Protein AF-A0A1B7MJX5-F1 (afdb_monomer_lite)

pLDDT: mean 87.03, std 9.15, range [53.5, 97.25]

Radius of gyration: 20.58 Å; chains: 1; bounding box: 49×29×50 Å

Foldseek 3Di:
DDLLVVLVVVLVPDDPVCNVVLCPDVLNVDPDRDPVVSVVVSCVVPVPPPPLPPDAPVLLLVLLVVLLVPADPDPVSVVVSVVSNCVRVVSCVVVVVADPVRSVVSSLSSHHPVVSVVVD

Structure (mmCIF, N/CA/C/O backbone):
data_AF-A0A1B7MJX5-F1
#
_entry.id   AF-A0A1B7MJX5-F1
#
loop_
_atom_site.group_PDB
_atom_site.id
_atom_site.type_symbol
_atom_site.label_atom_id
_atom_site.label_alt_id
_atom_site.label_comp_id
_atom_site.label_asym_id
_atom_site.label_entity_id
_atom_site.label_seq_id
_atom_site.pdbx_PDB_ins_code
_atom_site.Cartn_x
_atom_site.Cartn_y
_atom_site.Cartn_z
_atom_site.occupancy
_atom_site.B_iso_or_equiv
_atom_site.auth_seq_id
_atom_site.auth_comp_id
_atom_site.auth_asym_id
_atom_site.auth_atom_id
_atom_site.pdbx_PDB_model_num
ATOM 1 N N . MET A 1 1 ? 10.502 18.340 -19.046 1.00 53.50 1 MET A N 1
ATOM 2 C CA . MET A 1 1 ? 11.538 17.615 -18.271 1.00 53.50 1 MET A CA 1
ATOM 3 C C . MET A 1 1 ? 12.311 16.709 -19.225 1.00 53.50 1 MET A C 1
ATOM 5 O O . MET A 1 1 ? 11.671 15.950 -19.944 1.00 53.50 1 MET A O 1
ATOM 9 N N . ASN A 1 2 ? 13.638 16.848 -19.317 1.00 74.31 2 ASN A N 1
ATOM 10 C CA . ASN A 1 2 ? 14.482 16.116 -20.278 1.00 74.31 2 ASN A CA 1
ATOM 11 C C . ASN A 1 2 ? 14.452 14.601 -19.976 1.00 74.31 2 ASN A C 1
ATOM 13 O O . ASN A 1 2 ? 14.629 14.205 -18.825 1.00 74.31 2 ASN A O 1
ATOM 17 N N . LYS A 1 3 ? 14.209 13.757 -20.987 1.00 71.12 3 LYS A N 1
ATOM 18 C CA . LYS A 1 3 ? 14.075 12.297 -20.826 1.00 71.12 3 LYS A CA 1
ATOM 19 C C . LYS A 1 3 ? 15.340 11.650 -20.238 1.00 71.12 3 LYS A C 1
ATOM 21 O O . LYS A 1 3 ? 15.206 10.743 -19.423 1.00 71.12 3 LYS A O 1
ATOM 26 N N . GLN A 1 4 ? 16.538 12.175 -20.540 1.00 69.94 4 GLN A N 1
ATOM 27 C CA . GLN A 1 4 ? 17.796 11.705 -19.923 1.00 69.94 4 GLN A CA 1
ATOM 28 C C . GLN A 1 4 ? 17.854 11.979 -18.420 1.00 69.94 4 GLN A C 1
ATOM 30 O O . GLN A 1 4 ? 18.323 11.142 -17.656 1.00 69.94 4 GLN A O 1
ATOM 35 N N . LEU A 1 5 ? 17.364 13.147 -17.986 1.00 79.69 5 LEU A N 1
ATOM 36 C CA . LEU A 1 5 ? 17.378 13.517 -16.569 1.00 79.69 5 LEU A CA 1
ATOM 37 C C . LEU A 1 5 ? 16.502 12.573 -15.738 1.00 79.69 5 LEU A C 1
ATOM 39 O O . LEU A 1 5 ? 16.810 12.344 -14.577 1.00 79.69 5 LEU A O 1
ATOM 43 N N . ARG A 1 6 ? 15.446 11.991 -16.328 1.00 80.75 6 ARG A N 1
ATOM 44 C CA . ARG A 1 6 ? 14.587 11.013 -15.641 1.00 80.75 6 ARG A CA 1
ATOM 45 C C . ARG A 1 6 ? 15.317 9.699 -15.379 1.00 80.75 6 ARG A C 1
ATOM 47 O O . ARG A 1 6 ? 15.276 9.238 -14.251 1.00 80.75 6 ARG A O 1
ATOM 54 N N . ILE A 1 7 ? 16.004 9.144 -16.382 1.00 82.81 7 ILE A N 1
ATOM 55 C CA . ILE A 1 7 ? 16.757 7.885 -16.233 1.00 82.81 7 ILE A CA 1
ATOM 56 C C . ILE A 1 7 ? 17.880 8.064 -15.204 1.00 82.81 7 ILE A C 1
ATOM 58 O O . ILE A 1 7 ? 17.980 7.281 -14.265 1.00 82.81 7 ILE A O 1
ATOM 62 N N . LYS A 1 8 ? 18.651 9.156 -15.305 1.00 84.81 8 LYS A N 1
ATOM 63 C CA . LYS A 1 8 ? 19.712 9.469 -14.334 1.00 84.81 8 LYS A CA 1
ATOM 64 C C . LYS A 1 8 ? 19.178 9.640 -12.913 1.00 84.81 8 LYS A C 1
ATOM 66 O O . LYS A 1 8 ? 19.739 9.075 -11.987 1.00 84.81 8 LYS A O 1
ATOM 71 N N . ALA A 1 9 ? 18.081 10.380 -12.739 1.00 85.75 9 ALA A N 1
ATOM 72 C CA . ALA A 1 9 ? 17.467 10.538 -11.424 1.00 85.75 9 ALA A CA 1
ATOM 73 C C . ALA A 1 9 ? 16.979 9.196 -10.859 1.00 85.75 9 ALA A C 1
ATOM 75 O O . ALA A 1 9 ? 17.150 8.949 -9.673 1.00 85.75 9 ALA A O 1
ATOM 76 N N . THR A 1 10 ? 16.412 8.314 -11.688 1.00 84.94 10 THR A N 1
ATOM 77 C CA . THR A 1 10 ? 15.984 6.979 -11.251 1.00 84.94 10 THR A CA 1
ATOM 78 C C . THR A 1 10 ? 17.149 6.150 -10.700 1.00 84.94 10 THR A C 1
ATOM 80 O O . THR A 1 10 ? 16.988 5.544 -9.646 1.00 84.94 10 THR A O 1
ATOM 83 N N . LEU A 1 11 ? 18.323 6.189 -11.336 1.00 85.81 11 LEU A N 1
ATOM 84 C CA . LEU A 1 11 ? 19.526 5.497 -10.849 1.00 85.81 11 LEU A CA 1
ATOM 85 C C . LEU A 1 11 ? 20.042 6.054 -9.510 1.00 85.81 11 LEU A C 1
ATOM 87 O O . LEU A 1 11 ? 20.611 5.314 -8.721 1.00 85.81 11 LEU A O 1
ATOM 91 N N . CYS A 1 12 ? 19.802 7.333 -9.201 1.00 86.94 12 CYS A N 1
ATOM 92 C CA . CYS A 1 12 ? 20.192 7.913 -7.909 1.00 86.94 12 CYS A CA 1
ATOM 93 C C . CYS A 1 12 ? 19.325 7.451 -6.726 1.00 86.94 12 CYS A C 1
ATOM 95 O O . CYS A 1 12 ? 19.736 7.621 -5.581 1.00 86.94 12 CYS A O 1
ATOM 97 N N . TYR A 1 13 ? 18.121 6.933 -6.982 1.00 86.62 13 TYR A N 1
ATOM 98 C CA . TYR A 1 13 ? 17.164 6.532 -5.941 1.00 86.62 13 TYR A CA 1
ATOM 99 C C . TYR A 1 13 ? 16.928 5.021 -5.877 1.00 86.62 13 TYR A C 1
ATOM 101 O O . TYR A 1 13 ? 16.153 4.567 -5.034 1.00 86.62 13 TYR A O 1
ATOM 109 N N . VAL A 1 14 ? 17.550 4.248 -6.767 1.00 88.62 14 VAL A N 1
ATOM 110 C CA . VAL A 1 14 ? 17.476 2.788 -6.728 1.00 88.62 14 VAL A CA 1
ATOM 111 C C . VAL A 1 14 ? 18.388 2.251 -5.616 1.00 88.62 14 VAL A C 1
ATOM 113 O O . VAL A 1 14 ? 19.367 2.895 -5.237 1.00 88.62 14 VAL A O 1
ATOM 116 N N . HIS A 1 15 ? 18.023 1.107 -5.035 1.00 86.38 15 HIS A N 1
ATOM 117 C CA . HIS A 1 15 ? 18.840 0.452 -4.015 1.00 86.38 15 HIS A CA 1
ATOM 118 C C . HIS A 1 15 ? 20.191 0.035 -4.612 1.00 86.38 15 HIS A C 1
ATOM 120 O O . HIS A 1 15 ? 20.236 -0.354 -5.777 1.00 86.38 15 HIS A O 1
ATOM 126 N N . CYS A 1 16 ? 21.272 0.079 -3.824 1.00 83.12 16 CYS A N 1
ATOM 127 C CA . CYS A 1 16 ? 22.632 -0.180 -4.318 1.00 83.12 16 CYS A CA 1
ATOM 128 C C . CYS A 1 16 ? 22.768 -1.524 -5.045 1.00 83.12 16 CYS A C 1
ATOM 130 O O . CYS A 1 16 ? 23.455 -1.602 -6.058 1.00 83.12 16 CYS A O 1
ATOM 132 N N . ASP A 1 17 ? 22.058 -2.543 -4.563 1.00 83.81 17 ASP A N 1
ATOM 133 C CA . ASP A 1 17 ? 22.086 -3.900 -5.122 1.00 83.81 17 ASP A CA 1
ATOM 134 C C . ASP A 1 17 ? 21.476 -3.982 -6.534 1.00 83.81 17 ASP A C 1
ATOM 136 O O . ASP A 1 17 ? 21.817 -4.866 -7.316 1.00 83.81 17 ASP A O 1
ATOM 140 N N . ASP A 1 18 ? 20.590 -3.047 -6.881 1.00 86.31 18 ASP A N 1
ATOM 141 C CA . ASP A 1 18 ? 19.936 -2.983 -8.188 1.00 86.31 18 ASP A CA 1
ATOM 142 C C . ASP A 1 18 ? 20.623 -1.978 -9.131 1.00 86.31 18 ASP A C 1
ATOM 144 O O 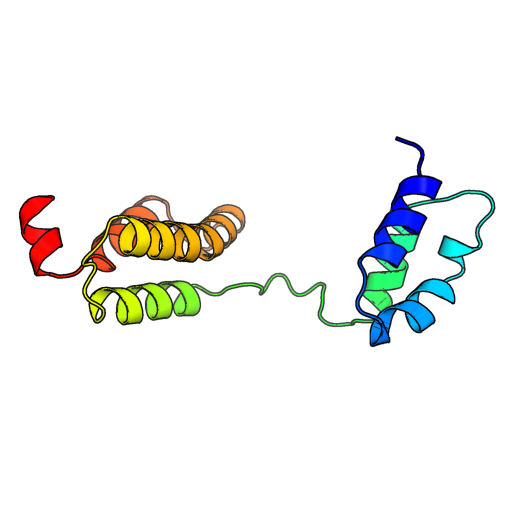. ASP A 1 18 ? 20.484 -2.088 -10.353 1.00 86.31 18 ASP A O 1
ATOM 148 N N . THR A 1 19 ? 21.381 -1.012 -8.590 1.00 86.31 19 THR A N 1
ATOM 149 C CA . THR A 1 19 ? 22.016 0.071 -9.358 1.00 86.31 19 THR A CA 1
ATOM 150 C C . THR A 1 19 ? 22.927 -0.464 -10.454 1.00 86.31 19 THR A C 1
ATOM 152 O O . THR A 1 19 ? 22.752 -0.094 -11.614 1.00 86.31 19 THR A O 1
ATOM 155 N N . GLU A 1 20 ? 23.850 -1.368 -10.116 1.00 86.38 20 GLU A N 1
ATOM 156 C CA . GLU A 1 20 ? 24.808 -1.928 -11.080 1.00 86.38 20 GLU A CA 1
ATOM 157 C C . GLU A 1 20 ? 24.088 -2.644 -12.230 1.00 86.38 20 GLU A C 1
ATOM 159 O O . GLU A 1 20 ? 24.431 -2.475 -13.400 1.00 86.38 20 GLU A O 1
ATOM 164 N N . THR A 1 21 ? 23.025 -3.385 -11.910 1.00 88.00 21 THR A N 1
ATOM 165 C CA . THR A 1 21 ? 22.223 -4.111 -12.902 1.00 88.00 21 THR A CA 1
ATOM 166 C C . THR A 1 21 ? 21.484 -3.148 -13.836 1.00 88.00 21 THR A C 1
ATOM 168 O O . THR A 1 21 ? 21.402 -3.387 -15.042 1.00 88.00 21 THR A O 1
ATOM 171 N N . TRP A 1 22 ? 20.946 -2.043 -13.309 1.00 90.62 22 TRP A N 1
ATOM 172 C CA . TRP A 1 22 ? 20.191 -1.072 -14.107 1.00 90.62 22 TRP A CA 1
ATOM 173 C C . TRP A 1 22 ? 21.111 -0.202 -14.966 1.00 90.62 22 TRP A C 1
ATOM 175 O O . TRP A 1 22 ? 20.726 0.150 -16.080 1.00 90.62 22 TRP A O 1
ATOM 185 N N . GLU A 1 23 ? 22.319 0.116 -14.494 1.00 88.69 23 GLU A N 1
ATOM 186 C CA . GLU A 1 23 ? 23.335 0.864 -15.249 1.00 88.69 23 GLU A CA 1
ATOM 187 C C . GLU A 1 23 ? 23.833 0.114 -16.491 1.00 88.69 23 GLU A C 1
ATOM 189 O O . GLU A 1 23 ? 24.171 0.750 -17.491 1.00 88.69 23 GLU A O 1
ATOM 194 N N . MET A 1 24 ? 23.825 -1.223 -16.463 1.00 88.19 24 MET A N 1
ATOM 195 C CA . MET A 1 24 ? 24.212 -2.064 -17.603 1.00 88.19 24 MET A CA 1
ATOM 196 C C . MET A 1 24 ? 23.161 -2.116 -18.725 1.00 88.19 24 MET A C 1
ATOM 198 O O . MET A 1 24 ? 23.442 -2.653 -19.797 1.00 88.19 24 MET A O 1
ATOM 202 N N . LEU A 1 25 ? 21.957 -1.569 -18.519 1.00 89.44 25 LEU A N 1
ATOM 203 C CA . LEU A 1 25 ? 20.923 -1.552 -19.552 1.00 89.44 25 LEU A CA 1
ATOM 204 C C . LEU A 1 25 ? 21.314 -0.619 -20.705 1.00 89.44 25 LEU A C 1
ATOM 206 O O . LEU A 1 25 ? 21.612 0.558 -20.503 1.00 89.44 25 LEU A O 1
ATOM 210 N N . GLU A 1 26 ? 21.208 -1.109 -21.943 1.00 86.38 26 GLU A N 1
ATOM 211 C CA . GLU A 1 26 ? 21.512 -0.332 -23.159 1.00 86.38 26 GLU A CA 1
ATOM 212 C C . GLU A 1 26 ? 20.721 0.986 -23.232 1.00 86.38 26 GLU A C 1
ATOM 214 O O . GLU A 1 26 ? 21.204 2.002 -23.731 1.00 86.38 26 GLU A O 1
ATOM 219 N N . GLU A 1 27 ? 19.519 0.997 -22.656 1.00 86.62 27 GLU A N 1
ATOM 220 C CA . GLU A 1 27 ? 18.636 2.162 -22.588 1.00 86.62 27 GLU A CA 1
ATOM 221 C C . GLU A 1 27 ? 19.185 3.301 -21.706 1.00 86.62 27 GLU A C 1
ATOM 223 O O . GLU A 1 27 ? 18.766 4.451 -21.861 1.00 86.62 27 GLU A O 1
ATOM 228 N N . VAL A 1 28 ? 20.142 3.013 -20.814 1.00 83.94 28 VAL A N 1
ATOM 229 C CA . VAL A 1 28 ? 20.885 4.016 -20.027 1.00 83.94 28 VAL A CA 1
ATOM 230 C C . VAL A 1 28 ? 22.009 4.642 -20.856 1.00 83.94 28 VAL A C 1
ATOM 232 O O . VAL A 1 28 ? 22.223 5.854 -20.779 1.00 83.94 28 VAL A O 1
ATOM 235 N N . ALA A 1 29 ? 22.696 3.841 -21.677 1.00 80.75 29 ALA A N 1
ATOM 236 C CA . ALA A 1 29 ? 23.794 4.280 -22.544 1.00 80.75 29 ALA A CA 1
ATOM 237 C C . ALA A 1 29 ? 23.321 4.882 -23.886 1.00 80.75 29 ALA A C 1
ATOM 239 O O . ALA A 1 29 ? 24.113 5.472 -24.625 1.00 80.75 29 ALA A O 1
ATOM 240 N N . SER A 1 30 ? 22.034 4.743 -24.211 1.00 78.75 30 SER A N 1
ATOM 241 C CA . SER A 1 30 ? 21.441 5.181 -25.474 1.00 78.75 30 SER A CA 1
ATOM 242 C C . SER A 1 30 ? 21.566 6.692 -25.712 1.00 78.75 30 SER A C 1
ATOM 244 O O . SER A 1 30 ? 21.161 7.526 -24.898 1.00 78.75 30 SER A O 1
ATOM 246 N N . ALA A 1 31 ? 22.051 7.059 -26.904 1.00 75.75 31 ALA A N 1
ATOM 247 C CA . ALA A 1 31 ? 22.120 8.448 -27.362 1.00 75.75 31 ALA A CA 1
ATOM 248 C C . ALA A 1 31 ? 20.724 9.089 -27.514 1.00 75.75 31 ALA A C 1
ATOM 250 O O . ALA A 1 31 ? 20.578 10.310 -27.409 1.00 75.75 31 ALA A O 1
ATOM 251 N N . THR A 1 32 ? 19.687 8.268 -27.720 1.00 79.94 32 THR A N 1
ATOM 252 C CA . THR A 1 32 ? 18.284 8.687 -27.805 1.00 79.94 32 THR A CA 1
ATOM 253 C C . THR A 1 32 ? 17.499 8.117 -26.620 1.00 79.94 32 THR A C 1
ATOM 255 O O . THR A 1 32 ? 16.932 7.030 -26.728 1.00 79.94 32 THR A O 1
ATOM 258 N N . PRO A 1 33 ? 17.441 8.830 -25.484 1.00 78.50 33 PRO A N 1
ATOM 259 C CA . PRO A 1 33 ? 16.808 8.341 -24.261 1.00 78.50 33 PRO A CA 1
ATOM 260 C C . PRO A 1 33 ? 15.309 8.101 -24.448 1.00 78.50 33 PRO A C 1
ATOM 262 O O . PRO A 1 33 ? 14.518 9.039 -24.628 1.00 78.50 33 PRO A O 1
ATOM 265 N N . ASP A 1 34 ? 14.902 6.847 -24.311 1.00 86.12 34 ASP A N 1
ATOM 266 C CA . ASP A 1 34 ? 13.499 6.475 -24.243 1.00 86.12 34 ASP A CA 1
ATOM 267 C C . ASP A 1 34 ? 13.185 5.889 -22.870 1.00 86.12 34 ASP A C 1
ATOM 269 O O . ASP A 1 34 ? 13.459 4.731 -22.569 1.00 86.12 34 ASP A O 1
ATOM 273 N N . SER A 1 35 ? 12.562 6.710 -22.024 1.00 83.56 35 SER A N 1
ATOM 274 C CA . SER A 1 35 ? 12.138 6.276 -20.694 1.00 83.56 35 SER A CA 1
ATOM 275 C C . SER A 1 35 ? 11.182 5.081 -20.746 1.00 83.56 35 SER A C 1
ATOM 277 O O . SER A 1 35 ? 11.149 4.302 -19.802 1.00 83.56 35 SER A O 1
ATOM 279 N N . SER A 1 36 ? 10.410 4.919 -21.822 1.00 86.81 36 SER A N 1
ATOM 280 C CA . SER A 1 36 ? 9.455 3.813 -21.958 1.00 86.81 36 SER A CA 1
ATOM 281 C C . SER A 1 36 ? 10.183 2.493 -22.194 1.00 86.81 36 SER A C 1
ATOM 283 O O . SER A 1 36 ? 9.838 1.490 -21.573 1.00 86.81 36 SER A O 1
ATOM 285 N N . LYS A 1 37 ? 11.223 2.507 -23.040 1.00 89.69 37 LYS A N 1
ATOM 286 C CA . LYS A 1 37 ? 12.076 1.337 -23.276 1.00 89.69 37 LYS A CA 1
ATOM 287 C C . LYS A 1 37 ? 12.905 0.988 -22.050 1.00 89.69 37 LYS A C 1
ATOM 289 O O . LYS A 1 37 ? 12.944 -0.175 -21.676 1.00 89.69 37 LYS A O 1
ATOM 294 N N . PHE A 1 38 ? 13.460 1.991 -21.367 1.00 89.12 38 PHE A N 1
ATOM 295 C CA . PHE A 1 38 ? 14.141 1.791 -20.087 1.00 89.12 38 PHE A CA 1
ATOM 296 C C . PHE A 1 38 ? 13.227 1.116 -19.052 1.00 89.12 38 PHE A C 1
ATOM 298 O O . PHE A 1 38 ? 13.606 0.105 -18.472 1.00 89.12 38 PHE A O 1
ATOM 305 N N . ILE A 1 39 ? 11.993 1.608 -18.865 1.00 88.12 39 ILE A N 1
ATOM 306 C CA . ILE A 1 39 ? 11.020 0.985 -17.949 1.00 88.12 39 ILE A CA 1
ATOM 307 C C . ILE A 1 39 ? 10.706 -0.456 -18.372 1.00 88.12 39 ILE A C 1
ATOM 309 O O . ILE A 1 39 ? 10.614 -1.330 -17.514 1.00 88.12 39 ILE A O 1
ATOM 313 N N . ALA A 1 40 ? 10.538 -0.721 -19.670 1.00 89.19 40 ALA A N 1
ATOM 314 C CA . ALA A 1 40 ? 10.298 -2.073 -20.167 1.00 89.19 40 ALA A CA 1
ATOM 315 C C . ALA A 1 40 ? 11.489 -3.002 -19.882 1.00 89.19 40 ALA A C 1
ATOM 317 O O . ALA A 1 40 ? 11.287 -4.087 -19.346 1.00 89.19 40 ALA A O 1
ATOM 318 N N . ALA A 1 41 ? 12.718 -2.557 -20.151 1.00 90.19 41 ALA A N 1
ATOM 319 C CA . ALA A 1 41 ? 13.937 -3.309 -19.874 1.00 90.19 41 ALA A CA 1
ATOM 320 C C . ALA A 1 41 ? 14.094 -3.605 -18.373 1.00 90.19 41 ALA A C 1
ATOM 322 O O . ALA A 1 41 ? 14.299 -4.755 -17.993 1.00 90.19 41 ALA A O 1
ATOM 323 N N . VAL A 1 42 ? 13.869 -2.612 -17.505 1.00 89.75 42 VAL A N 1
ATOM 324 C CA . VAL A 1 42 ? 13.866 -2.816 -16.046 1.00 89.75 42 VAL A CA 1
ATOM 325 C C . VAL A 1 42 ? 12.837 -3.874 -15.640 1.00 89.75 42 VAL A C 1
ATOM 327 O O . VAL A 1 42 ? 13.152 -4.770 -14.867 1.00 89.75 42 VAL A O 1
ATOM 330 N N . LYS A 1 43 ? 11.621 -3.844 -16.193 1.00 87.25 43 LYS A N 1
ATOM 331 C CA . LYS A 1 43 ? 10.601 -4.861 -15.893 1.00 87.25 43 LYS A CA 1
ATOM 332 C C . LYS A 1 43 ? 11.002 -6.273 -16.331 1.00 87.25 43 LYS A C 1
ATOM 334 O O . LYS A 1 43 ? 10.623 -7.231 -15.664 1.00 87.25 43 LYS A O 1
ATOM 339 N N . THR A 1 44 ? 11.770 -6.422 -17.414 1.00 88.44 44 THR A N 1
ATOM 340 C CA . THR A 1 44 ? 12.261 -7.746 -17.843 1.00 88.44 44 THR A CA 1
ATOM 341 C C . THR A 1 44 ? 13.258 -8.366 -16.864 1.00 88.44 44 THR A C 1
ATOM 343 O O . THR A 1 44 ? 13.324 -9.589 -16.785 1.00 88.44 44 THR A O 1
ATOM 346 N N . LEU A 1 45 ? 13.971 -7.551 -16.076 1.00 89.25 45 LEU A N 1
ATOM 347 C CA . LEU A 1 45 ? 14.874 -8.035 -15.025 1.00 89.25 45 LEU A CA 1
ATOM 348 C C . LEU A 1 45 ? 14.115 -8.662 -13.844 1.00 89.25 45 LEU A C 1
ATOM 350 O O . LEU A 1 45 ? 14.658 -9.520 -13.153 1.00 89.25 45 LEU A O 1
ATOM 354 N N . TYR A 1 46 ? 12.851 -8.275 -13.635 1.00 87.19 46 TYR A N 1
ATOM 355 C CA . TYR A 1 46 ? 12.031 -8.732 -12.511 1.00 87.19 46 TYR A CA 1
ATOM 356 C C . TYR A 1 46 ? 10.706 -9.337 -13.002 1.00 87.19 46 TYR A C 1
ATOM 358 O O . TYR A 1 46 ? 9.640 -8.729 -12.832 1.00 87.19 46 TYR A O 1
ATOM 366 N N . PRO A 1 47 ? 10.736 -10.547 -13.600 1.00 73.75 47 PRO A N 1
ATOM 367 C CA . PRO A 1 47 ? 9.541 -11.250 -14.059 1.00 73.75 47 PRO A CA 1
ATOM 368 C C . PRO A 1 47 ? 8.641 -11.588 -12.859 1.00 73.75 47 PRO A C 1
ATOM 370 O O . PRO A 1 47 ? 8.833 -12.566 -12.146 1.00 73.75 47 PRO A O 1
ATOM 373 N N . GLY A 1 48 ? 7.676 -10.710 -12.600 1.00 71.94 48 GLY A N 1
ATOM 374 C CA . GLY A 1 48 ? 6.841 -10.712 -11.396 1.00 71.94 48 GLY A CA 1
ATOM 375 C C . GLY A 1 48 ? 6.329 -9.316 -11.044 1.00 71.94 48 GLY A C 1
ATOM 376 O O . GLY A 1 48 ? 5.220 -9.183 -10.525 1.00 71.94 48 GLY A O 1
ATOM 377 N N . CYS A 1 49 ? 7.061 -8.264 -11.435 1.00 74.44 49 CYS A N 1
ATOM 378 C CA . CYS A 1 49 ? 6.646 -6.872 -11.239 1.00 74.44 49 CYS A CA 1
ATOM 379 C C . CYS A 1 49 ? 5.400 -6.484 -12.054 1.00 74.44 49 CYS A C 1
ATOM 381 O O . CYS A 1 49 ? 4.746 -5.487 -11.760 1.00 74.44 49 CYS A O 1
ATOM 383 N N . GLU A 1 50 ? 5.083 -7.251 -13.100 1.00 65.94 50 GLU A N 1
ATOM 384 C CA . GLU A 1 50 ? 3.895 -7.050 -13.934 1.00 65.94 50 GLU A CA 1
ATOM 385 C C . GLU A 1 50 ? 2.638 -7.698 -13.354 1.00 65.94 50 GLU A C 1
ATOM 387 O O . GLU A 1 50 ? 1.543 -7.486 -13.877 1.00 65.94 50 GLU A O 1
ATOM 392 N N . THR A 1 51 ? 2.763 -8.483 -12.278 1.00 63.16 51 THR A N 1
ATOM 393 C CA . THR A 1 51 ? 1.577 -9.051 -11.648 1.00 63.16 51 THR A CA 1
ATOM 394 C C . THR A 1 51 ? 0.756 -7.924 -11.038 1.00 63.16 51 THR A C 1
ATOM 396 O O . THR A 1 51 ? 1.163 -7.233 -10.107 1.00 63.16 51 THR A O 1
ATOM 399 N N . ASP A 1 52 ? -0.452 -7.745 -11.565 1.00 65.94 52 ASP A N 1
ATOM 400 C CA . ASP A 1 52 ? -1.441 -6.797 -11.056 1.00 65.94 52 ASP A CA 1
ATOM 401 C C . ASP A 1 52 ? -2.091 -7.301 -9.756 1.00 65.94 52 ASP A C 1
ATOM 403 O O . ASP A 1 52 ? -3.299 -7.212 -9.549 1.00 65.94 52 ASP A O 1
ATOM 407 N N . LYS A 1 53 ? -1.281 -7.916 -8.896 1.00 70.06 53 LYS A N 1
ATOM 408 C CA . LYS A 1 53 ? -1.666 -8.515 -7.622 1.00 70.06 53 LYS A CA 1
ATOM 409 C C . LYS A 1 53 ? -0.876 -7.844 -6.508 1.00 70.06 53 LYS A C 1
ATOM 411 O O . LYS A 1 53 ? -0.190 -8.504 -5.739 1.00 70.06 53 LYS A O 1
ATOM 416 N N . ARG A 1 54 ? -0.933 -6.510 -6.458 1.00 84.62 54 ARG A N 1
ATOM 417 C CA . ARG A 1 54 ? -0.251 -5.743 -5.407 1.00 84.62 54 ARG A CA 1
ATOM 418 C C . ARG A 1 54 ? -0.945 -5.888 -4.056 1.00 84.62 54 ARG A C 1
ATOM 420 O O . ARG A 1 54 ? -0.266 -5.968 -3.044 1.00 84.62 54 ARG A O 1
ATOM 427 N N . TYR A 1 55 ? -2.276 -5.891 -4.071 1.00 90.31 55 TYR A N 1
ATOM 428 C CA . TYR A 1 55 ? -3.109 -6.157 -2.907 1.00 90.31 55 TYR A CA 1
ATOM 429 C C . TYR A 1 55 ? -4.324 -6.988 -3.305 1.00 90.31 55 TYR A C 1
ATOM 431 O O . TYR A 1 55 ? -4.864 -6.842 -4.409 1.00 90.31 55 TYR A O 1
ATOM 439 N N . MET A 1 56 ? -4.772 -7.822 -2.383 1.00 91.25 56 MET A N 1
ATOM 440 C CA . MET A 1 56 ? -6.010 -8.579 -2.428 1.00 91.25 56 MET A CA 1
ATOM 441 C C . MET A 1 56 ? -7.005 -8.030 -1.407 1.00 91.25 56 MET A C 1
ATOM 443 O O . MET A 1 56 ? -6.655 -7.283 -0.496 1.00 91.25 56 MET A O 1
ATOM 447 N N . ARG A 1 57 ? -8.273 -8.425 -1.550 1.00 92.50 57 ARG A N 1
ATOM 448 C CA . ARG A 1 57 ? -9.324 -8.084 -0.583 1.00 92.50 57 ARG A CA 1
ATOM 449 C C . ARG A 1 57 ? -8.970 -8.552 0.835 1.00 92.50 57 ARG A C 1
ATOM 451 O O . ARG A 1 57 ? -9.163 -7.792 1.774 1.00 92.50 57 ARG A O 1
ATOM 458 N N . ALA A 1 58 ? -8.370 -9.739 0.950 1.00 93.56 58 ALA A N 1
ATOM 459 C CA . ALA A 1 58 ? -7.901 -10.292 2.217 1.00 93.56 58 ALA A CA 1
ATOM 460 C C . ALA A 1 58 ? -6.894 -9.372 2.932 1.00 93.56 58 ALA A C 1
ATOM 462 O O .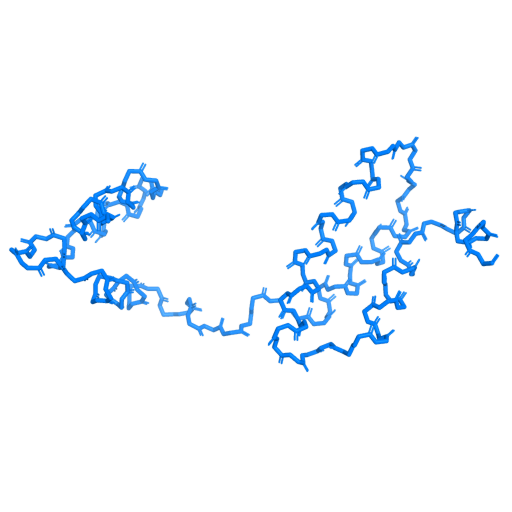 ALA A 1 58 ? -6.983 -9.224 4.141 1.00 93.56 58 ALA A O 1
ATOM 463 N N . ASP A 1 59 ? -6.004 -8.686 2.202 1.00 94.75 59 ASP A N 1
ATOM 464 C CA . ASP A 1 59 ? -5.043 -7.755 2.815 1.00 94.75 59 ASP A CA 1
ATOM 465 C C . ASP A 1 59 ? -5.755 -6.569 3.482 1.00 94.75 59 ASP A C 1
ATOM 467 O O . ASP A 1 59 ? -5.341 -6.099 4.541 1.00 94.75 59 ASP A O 1
ATOM 471 N N . LEU A 1 60 ? -6.839 -6.079 2.866 1.00 96.44 60 LEU A N 1
ATOM 472 C CA . LEU A 1 60 ? -7.648 -5.001 3.434 1.00 96.44 60 LEU A CA 1
ATOM 473 C C . LEU A 1 60 ? -8.427 -5.485 4.662 1.00 96.44 60 LEU A C 1
ATOM 475 O O . LEU A 1 60 ? -8.474 -4.779 5.663 1.00 96.44 60 LEU A O 1
ATOM 479 N N . GLU A 1 61 ? -9.016 -6.677 4.589 1.00 96.25 61 GLU A N 1
ATOM 480 C CA . GLU A 1 61 ? -9.765 -7.288 5.694 1.00 96.25 61 GLU A CA 1
ATOM 481 C C . GLU A 1 61 ? -8.856 -7.581 6.898 1.00 96.25 61 GLU A C 1
ATOM 483 O O . GLU A 1 61 ? -9.227 -7.272 8.029 1.00 96.25 61 GLU A O 1
ATOM 488 N N . SER A 1 62 ? -7.641 -8.089 6.668 1.00 95.94 62 SER A N 1
ATOM 489 C CA . SER A 1 62 ? -6.631 -8.279 7.715 1.00 95.94 62 SER A CA 1
ATOM 490 C C . SER A 1 62 ? -6.221 -6.956 8.357 1.00 95.94 62 SER A C 1
ATOM 492 O O . SER A 1 62 ? -6.247 -6.854 9.580 1.00 95.94 62 SER A O 1
ATOM 494 N N . LEU A 1 63 ? -5.928 -5.924 7.556 1.00 96.56 63 LEU A N 1
ATOM 495 C CA . LEU A 1 63 ? -5.590 -4.591 8.072 1.00 96.56 63 LEU A CA 1
ATOM 496 C C . LEU A 1 63 ? -6.714 -4.026 8.952 1.00 96.56 63 LEU A C 1
ATOM 498 O O . LEU A 1 63 ? -6.448 -3.465 10.013 1.00 96.56 63 LEU A O 1
ATOM 502 N N . VAL A 1 64 ? -7.968 -4.180 8.521 1.00 96.44 64 VAL A N 1
ATOM 503 C CA . VAL A 1 64 ? -9.152 -3.744 9.275 1.00 96.44 64 VAL A CA 1
ATOM 504 C C . VAL A 1 64 ? -9.282 -4.511 10.592 1.00 96.44 64 VAL A C 1
ATOM 506 O O . VAL A 1 64 ? -9.465 -3.888 11.634 1.00 96.44 64 VAL A O 1
ATOM 509 N N . ALA A 1 65 ? -9.137 -5.837 10.575 1.00 94.50 65 ALA A N 1
ATOM 510 C CA . ALA A 1 65 ? -9.247 -6.672 11.772 1.00 94.50 65 ALA A CA 1
ATOM 511 C C . ALA A 1 65 ? -8.133 -6.393 12.800 1.00 94.50 65 ALA A C 1
ATOM 513 O O . ALA A 1 65 ? -8.391 -6.318 14.007 1.00 94.50 65 ALA A O 1
ATOM 514 N N . GLU A 1 66 ? -6.899 -6.202 12.327 1.00 93.62 66 GLU A N 1
ATOM 515 C CA . GLU A 1 66 ? -5.759 -5.804 13.158 1.00 93.62 66 GLU A CA 1
ATOM 516 C C . GLU A 1 66 ? -5.994 -4.432 13.793 1.00 93.62 66 GLU A C 1
ATOM 518 O O . GLU A 1 66 ? -5.776 -4.248 14.997 1.00 93.62 66 GLU A O 1
ATOM 523 N N . GLN A 1 67 ? -6.492 -3.476 13.005 1.00 94.25 67 GLN A N 1
ATOM 524 C CA . GLN A 1 67 ? -6.769 -2.142 13.512 1.00 94.25 67 GLN A CA 1
ATOM 525 C C . GLN A 1 67 ? -7.925 -2.131 14.517 1.00 94.25 67 GLN A C 1
ATOM 527 O O . GLN A 1 67 ? -7.799 -1.473 15.546 1.00 94.25 67 GLN A O 1
ATOM 532 N N . ALA A 1 68 ? -9.012 -2.864 14.266 1.00 91.88 68 ALA A N 1
ATOM 533 C CA . ALA A 1 68 ? -10.164 -2.932 15.168 1.00 91.88 68 ALA A CA 1
ATOM 534 C C . ALA A 1 68 ? -9.786 -3.473 16.559 1.00 91.88 68 ALA A C 1
ATOM 536 O O . ALA A 1 68 ? -10.387 -3.104 17.566 1.00 91.88 68 ALA A O 1
ATOM 537 N N . SER A 1 69 ? -8.751 -4.317 16.620 1.00 89.25 69 SER A N 1
ATOM 538 C CA . SER A 1 69 ? -8.195 -4.862 17.866 1.00 89.25 69 SER A CA 1
ATOM 539 C C . SER A 1 69 ? -7.210 -3.910 18.565 1.00 89.25 69 SER A C 1
ATOM 541 O O . SER A 1 69 ? -6.772 -4.185 19.682 1.00 89.25 69 SER A O 1
ATOM 543 N N . THR A 1 70 ? -6.846 -2.801 17.918 1.00 89.81 70 THR A N 1
ATOM 544 C CA . THR A 1 70 ? -5.835 -1.845 18.381 1.00 89.81 70 THR A CA 1
ATOM 545 C C . THR A 1 70 ? -6.499 -0.525 18.792 1.00 89.81 70 THR A C 1
ATOM 547 O O . THR A 1 70 ? -7.068 0.163 17.942 1.00 89.81 70 THR A O 1
ATOM 550 N N . PRO A 1 71 ? -6.398 -0.105 20.068 1.00 88.69 71 PRO A N 1
ATOM 551 C CA . PRO A 1 71 ? -6.973 1.161 20.512 1.00 88.69 71 PRO A CA 1
ATOM 552 C C . PRO A 1 71 ? -6.365 2.361 19.773 1.00 88.69 71 PRO A C 1
ATOM 554 O O . PRO A 1 71 ? -5.146 2.458 19.634 1.00 88.69 71 PRO A O 1
ATOM 557 N N . MET A 1 72 ? -7.200 3.318 19.366 1.00 91.81 72 MET A N 1
ATOM 558 C CA . MET A 1 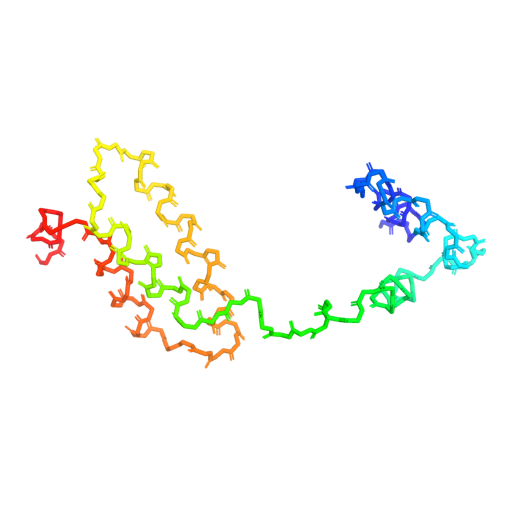72 ? -6.753 4.608 18.829 1.00 91.81 72 MET A CA 1
ATOM 559 C C . MET A 1 72 ? -6.816 5.653 19.944 1.00 91.81 72 MET A C 1
ATOM 561 O O . MET A 1 72 ? -7.892 6.130 20.285 1.00 91.81 72 MET A O 1
ATOM 565 N N . GLN A 1 73 ? -5.677 5.986 20.551 1.00 90.69 73 GLN A N 1
ATOM 566 C CA . GLN A 1 73 ? -5.629 6.910 21.698 1.00 90.69 73 GLN A CA 1
ATOM 567 C C . GLN A 1 73 ? -5.262 8.340 21.288 1.00 90.69 73 GLN A C 1
ATOM 569 O O . GLN A 1 73 ? -5.380 9.274 22.080 1.00 90.69 73 GLN A O 1
ATOM 574 N N . SER A 1 74 ? -4.806 8.520 20.049 1.00 91.69 74 SER A N 1
ATOM 575 C CA . SER A 1 74 ? -4.368 9.804 19.520 1.00 91.69 74 SER A CA 1
ATOM 576 C C . SER A 1 74 ? -4.861 10.041 18.095 1.00 91.69 74 SER A C 1
ATOM 578 O O . SER A 1 74 ? -5.206 9.116 17.356 1.00 91.69 74 SER A O 1
ATOM 580 N N . GLN A 1 75 ? -4.837 11.307 17.678 1.00 90.69 75 GLN A N 1
ATOM 581 C CA . GLN A 1 75 ? -5.094 11.684 16.289 1.00 90.69 75 GLN A CA 1
ATOM 582 C C . GLN A 1 75 ? -4.075 11.053 15.323 1.00 90.69 75 GLN A C 1
ATOM 584 O O . GLN A 1 75 ? -4.423 10.736 14.184 1.00 90.69 75 GLN A O 1
ATOM 589 N N . ASP A 1 76 ? -2.842 10.822 15.778 1.00 94.25 76 ASP A N 1
ATOM 590 C CA . ASP A 1 76 ? -1.812 10.151 14.986 1.00 94.25 76 ASP A CA 1
ATOM 591 C C . ASP A 1 76 ? -2.185 8.696 14.693 1.00 94.25 76 ASP A C 1
ATOM 593 O O . ASP A 1 76 ? -1.921 8.210 13.593 1.00 94.25 76 ASP A O 1
ATOM 597 N N . ASP A 1 77 ? -2.842 8.003 15.624 1.00 93.50 77 ASP A N 1
ATOM 598 C CA . ASP A 1 77 ? -3.287 6.619 15.417 1.00 93.50 77 ASP A CA 1
ATOM 599 C C . ASP A 1 77 ? -4.398 6.543 14.365 1.00 93.50 77 ASP A C 1
ATOM 601 O O . ASP A 1 77 ? -4.340 5.712 13.456 1.00 93.50 77 ASP A O 1
ATOM 605 N N . VAL A 1 78 ? -5.336 7.494 14.397 1.00 92.44 78 VAL A N 1
ATOM 606 C CA . VAL A 1 78 ? -6.354 7.648 13.344 1.00 92.44 78 VAL A CA 1
ATOM 607 C C . VAL A 1 78 ? -5.692 7.950 11.995 1.00 92.44 78 VAL A C 1
ATOM 609 O O . VAL A 1 78 ? -6.065 7.379 10.968 1.00 92.44 78 VAL A O 1
ATOM 612 N N . GLY A 1 79 ? -4.681 8.823 11.980 1.00 94.94 79 GLY A N 1
ATOM 613 C CA . GLY A 1 79 ? -3.920 9.161 10.777 1.00 94.94 79 GLY A CA 1
ATOM 614 C C . GLY A 1 79 ? -3.180 7.962 10.179 1.00 94.94 79 GLY A C 1
ATOM 615 O O . GLY A 1 79 ? -3.220 7.761 8.960 1.00 94.94 79 GLY A O 1
ATOM 616 N N . LYS A 1 80 ? -2.550 7.135 11.022 1.00 95.50 80 LYS A N 1
ATOM 617 C CA . LYS A 1 80 ? -1.875 5.892 10.612 1.00 95.50 80 LYS A CA 1
ATOM 618 C C . LYS A 1 80 ? -2.860 4.911 9.986 1.00 95.50 80 LYS A C 1
ATOM 620 O O . LYS A 1 80 ? -2.595 4.433 8.879 1.00 95.50 80 LYS A O 1
ATOM 625 N N . TYR A 1 81 ? -4.001 4.671 10.634 1.00 96.12 81 TYR A N 1
ATOM 626 C CA . TYR A 1 81 ? -5.043 3.805 10.083 1.00 96.12 81 TYR A CA 1
ATOM 627 C C . TYR A 1 81 ? -5.550 4.323 8.737 1.00 96.12 81 TYR A C 1
ATOM 629 O O . TYR A 1 81 ? -5.534 3.595 7.745 1.00 96.12 81 TYR A O 1
ATOM 637 N N . LEU A 1 82 ? -5.916 5.607 8.665 1.00 95.62 82 LEU A N 1
ATOM 638 C CA . LEU A 1 82 ? -6.405 6.230 7.438 1.00 95.62 82 LEU A CA 1
ATOM 639 C C . LEU A 1 82 ? -5.404 6.078 6.288 1.00 95.62 82 LEU A C 1
ATOM 641 O O . LEU A 1 82 ? -5.798 5.789 5.156 1.00 95.62 82 LEU A O 1
ATOM 645 N N . HIS A 1 83 ? -4.113 6.280 6.559 1.00 95.56 83 HIS A N 1
ATOM 646 C CA . HIS A 1 83 ? -3.065 6.132 5.557 1.00 95.56 83 HIS A CA 1
ATOM 647 C C . HIS A 1 83 ? -2.932 4.679 5.080 1.00 95.56 83 HIS A C 1
ATOM 649 O O . HIS A 1 83 ? -2.920 4.434 3.870 1.00 95.56 83 HIS A O 1
ATOM 655 N N . GLY A 1 84 ? -2.874 3.722 6.012 1.00 95.94 84 GLY A N 1
ATOM 656 C CA . GLY A 1 84 ? -2.786 2.292 5.708 1.00 95.94 84 GLY A CA 1
ATOM 657 C C . GLY A 1 84 ? -3.990 1.797 4.906 1.00 95.94 84 GLY A C 1
ATOM 658 O O . GLY A 1 84 ? -3.824 1.239 3.820 1.00 95.94 84 GLY A O 1
ATOM 659 N N . PHE A 1 85 ? -5.198 2.100 5.382 1.00 97.25 85 PHE A N 1
ATOM 660 C CA . PHE A 1 85 ? -6.448 1.743 4.721 1.00 97.25 85 PHE A CA 1
ATOM 661 C C . PHE A 1 85 ? -6.514 2.324 3.304 1.00 97.25 85 PHE A C 1
ATOM 663 O O . PHE A 1 85 ? -6.708 1.581 2.343 1.00 97.25 85 PHE A O 1
ATOM 670 N N . ARG A 1 86 ? -6.256 3.633 3.136 1.00 96.69 86 ARG A N 1
ATOM 671 C CA . ARG A 1 86 ? -6.281 4.293 1.815 1.00 96.69 86 ARG A CA 1
ATOM 672 C C . ARG A 1 86 ? -5.287 3.686 0.833 1.00 96.69 86 ARG A C 1
ATOM 674 O O . ARG A 1 86 ? -5.608 3.583 -0.352 1.00 96.69 86 ARG A O 1
ATOM 681 N N . LYS A 1 87 ? -4.092 3.302 1.290 1.00 94.94 87 LYS A N 1
ATOM 682 C CA . LYS A 1 87 ? -3.048 2.705 0.441 1.00 94.94 87 LYS A CA 1
ATOM 683 C C . LYS A 1 87 ? -3.538 1.420 -0.234 1.00 94.94 87 LYS A C 1
ATOM 685 O O . LYS A 1 87 ? -3.291 1.233 -1.425 1.00 94.94 87 LYS A O 1
ATOM 690 N N . VAL A 1 88 ? -4.238 0.567 0.512 1.00 95.50 88 VAL A N 1
ATOM 691 C CA . VAL A 1 88 ? -4.768 -0.712 0.018 1.00 95.50 88 VAL A CA 1
ATOM 692 C C . VAL A 1 88 ? -6.088 -0.500 -0.729 1.00 95.50 88 VAL A C 1
ATOM 694 O O . VAL A 1 88 ? -6.249 -0.944 -1.868 1.00 95.50 88 VAL A O 1
ATOM 697 N N . SER A 1 89 ? -7.0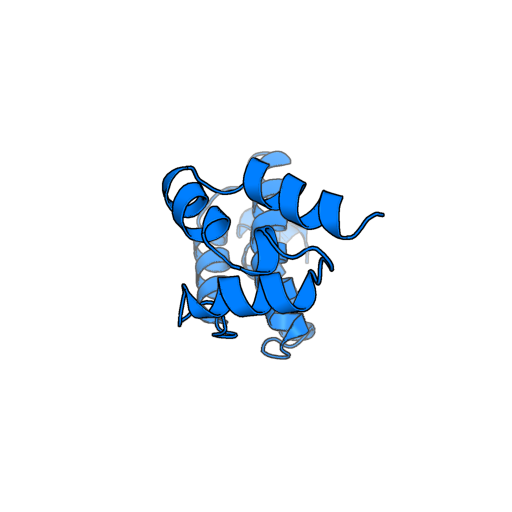18 0.247 -0.137 1.00 96.31 89 SER A N 1
ATOM 698 C CA . SER A 1 89 ? -8.377 0.410 -0.651 1.00 96.31 89 SER A CA 1
ATOM 699 C C . SER A 1 89 ? -8.427 1.168 -1.985 1.00 96.31 89 SER A C 1
ATOM 701 O O . SER A 1 89 ? -9.174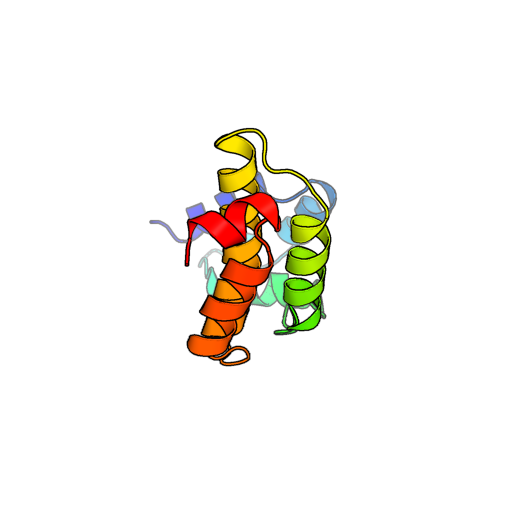 0.783 -2.886 1.00 96.31 89 SER A O 1
ATOM 703 N N . THR A 1 90 ? -7.570 2.180 -2.175 1.00 95.44 90 THR A N 1
ATOM 704 C CA . THR A 1 90 ? -7.475 2.933 -3.441 1.00 95.44 90 THR A CA 1
ATOM 705 C C . THR A 1 90 ? -7.024 2.032 -4.588 1.00 95.44 90 THR A C 1
ATOM 707 O O . THR A 1 90 ? -7.555 2.126 -5.697 1.00 95.44 90 THR A O 1
ATOM 710 N N . TYR A 1 91 ? -6.073 1.127 -4.329 1.00 93.88 91 TYR A N 1
ATOM 711 C CA . TYR A 1 91 ? -5.639 0.152 -5.325 1.00 93.88 91 TYR A CA 1
ATOM 712 C C . TYR A 1 91 ? -6.792 -0.782 -5.712 1.00 93.88 91 TYR A C 1
ATOM 714 O O . TYR A 1 91 ? -7.100 -0.904 -6.898 1.00 93.88 91 TYR A O 1
ATOM 722 N N . LEU A 1 92 ? -7.490 -1.362 -4.731 1.00 94.50 92 LEU A N 1
ATOM 723 C CA . LEU A 1 92 ? -8.607 -2.279 -4.985 1.00 94.50 92 LEU A CA 1
ATOM 724 C C . LEU A 1 92 ? -9.777 -1.604 -5.720 1.00 94.50 92 LEU A C 1
ATOM 726 O O . LEU A 1 92 ? -10.322 -2.187 -6.660 1.00 94.50 92 LEU A O 1
ATOM 730 N N . LEU A 1 93 ? -10.116 -0.360 -5.365 1.00 94.81 93 LEU A N 1
ATOM 731 C CA . LEU A 1 93 ? -11.115 0.445 -6.078 1.00 94.81 93 LEU A CA 1
ATOM 732 C C . LEU A 1 93 ? -10.702 0.692 -7.534 1.00 94.81 93 LEU A C 1
ATOM 734 O O . LEU A 1 93 ? -11.514 0.512 -8.442 1.00 94.81 93 LEU A O 1
ATOM 738 N N . SER A 1 94 ? -9.434 1.045 -7.778 1.00 92.56 94 SER A N 1
ATOM 739 C CA . SER A 1 94 ? -8.924 1.285 -9.137 1.00 92.56 94 SER A CA 1
ATOM 740 C C . SER A 1 94 ? -9.008 0.042 -10.033 1.00 92.56 94 SER A C 1
ATOM 742 O O . SER A 1 94 ? -9.207 0.161 -11.242 1.00 92.56 94 SER A O 1
ATOM 744 N N . LYS A 1 95 ? -8.915 -1.151 -9.432 1.00 91.25 95 LYS A N 1
ATOM 745 C CA . LYS A 1 95 ? -9.030 -2.451 -10.106 1.00 91.25 95 LYS A CA 1
ATOM 746 C C . LYS A 1 95 ? -10.448 -3.011 -10.126 1.00 91.25 95 LYS A C 1
ATOM 748 O O . LYS A 1 95 ? -10.660 -4.085 -10.675 1.00 91.25 95 LYS A O 1
ATOM 753 N N . LYS A 1 96 ? -11.428 -2.288 -9.569 1.00 91.75 96 LYS A N 1
ATOM 754 C CA . LYS A 1 96 ? -12.816 -2.752 -9.396 1.00 91.75 96 LYS A CA 1
ATOM 755 C C . LYS A 1 96 ? -12.918 -4.068 -8.608 1.00 91.75 96 LYS A C 1
ATOM 757 O O . LYS A 1 96 ? -13.875 -4.814 -8.774 1.00 91.75 96 LYS A O 1
ATOM 762 N N . HIS A 1 97 ? -11.941 -4.345 -7.745 1.00 92.69 97 HIS A N 1
ATOM 763 C CA . HIS A 1 97 ? -11.938 -5.503 -6.844 1.00 92.69 97 HIS A CA 1
ATOM 764 C C . HIS A 1 97 ? -12.692 -5.229 -5.531 1.00 92.69 97 HIS A C 1
ATOM 766 O O . HIS A 1 97 ? -12.832 -6.124 -4.702 1.00 92.69 97 HIS A O 1
ATOM 772 N N . LEU A 1 98 ? -13.155 -3.993 -5.335 1.00 94.50 98 LEU A N 1
ATOM 773 C CA . LEU A 1 98 ? -13.887 -3.542 -4.159 1.00 94.50 98 LEU A CA 1
ATOM 774 C C . LEU A 1 98 ? -14.988 -2.573 -4.599 1.00 94.50 98 LEU A C 1
ATOM 776 O O . LEU A 1 98 ? -14.719 -1.650 -5.375 1.00 94.50 98 LEU A O 1
ATOM 780 N N . ALA A 1 99 ? -16.219 -2.767 -4.128 1.00 94.12 99 ALA A N 1
ATOM 781 C CA . ALA A 1 99 ? -17.293 -1.805 -4.359 1.00 94.12 99 ALA A CA 1
ATOM 782 C C . ALA A 1 99 ? -17.188 -0.621 -3.384 1.00 94.12 99 ALA A C 1
ATOM 784 O O . ALA A 1 99 ? -16.709 -0.761 -2.262 1.00 94.12 99 ALA A O 1
ATOM 785 N N . LYS A 1 100 ? -17.692 0.556 -3.776 1.00 92.75 100 LYS A N 1
ATOM 786 C CA . LYS A 1 100 ? -17.648 1.750 -2.913 1.00 92.75 100 LYS A CA 1
ATOM 787 C C . LYS A 1 100 ? -18.415 1.562 -1.596 1.00 92.75 100 LYS A C 1
ATOM 789 O O . LYS A 1 100 ? -17.955 1.987 -0.549 1.00 92.75 100 LYS A O 1
ATOM 794 N N . THR A 1 101 ? -19.552 0.875 -1.633 1.00 92.81 101 THR A N 1
ATOM 795 C CA . THR A 1 101 ? -20.328 0.563 -0.425 1.00 92.81 101 THR A CA 1
ATOM 796 C C . THR A 1 101 ? -19.595 -0.396 0.512 1.00 92.81 101 THR A C 1
ATOM 798 O O . THR A 1 101 ? -19.694 -0.260 1.725 1.00 92.81 101 THR A O 1
ATOM 801 N N . GLU A 1 102 ? -18.853 -1.359 -0.037 1.00 93.94 102 GLU A N 1
ATOM 802 C CA . GLU A 1 102 ? -18.021 -2.281 0.744 1.00 93.94 102 GLU A CA 1
ATOM 803 C C . GLU A 1 102 ? -16.810 -1.564 1.338 1.00 93.94 102 GLU A C 1
ATOM 805 O O . GLU A 1 102 ? -16.478 -1.790 2.495 1.00 93.94 102 GLU A O 1
ATOM 810 N N . HIS A 1 103 ? -16.190 -0.667 0.570 1.00 95.62 103 HIS A N 1
ATOM 811 C CA . HIS A 1 103 ? -15.119 0.206 1.037 1.00 95.62 103 HIS A CA 1
ATOM 812 C C . HIS A 1 103 ? -15.543 1.004 2.273 1.00 95.62 103 HIS A C 1
ATOM 814 O O . HIS A 1 103 ? -14.833 1.003 3.274 1.00 95.62 103 HIS A O 1
ATOM 820 N N . ASP A 1 104 ? -16.699 1.666 2.209 1.00 94.38 104 ASP A N 1
ATOM 821 C CA . ASP A 1 104 ? -17.162 2.529 3.298 1.00 94.38 104 ASP A CA 1
ATOM 822 C C . ASP A 1 104 ? -17.517 1.713 4.552 1.00 94.38 104 ASP A C 1
ATOM 824 O O . ASP A 1 104 ? -17.215 2.143 5.661 1.00 94.38 104 ASP A O 1
ATOM 828 N N . ARG A 1 105 ? -18.074 0.505 4.384 1.00 94.50 105 ARG A N 1
ATOM 829 C CA . ARG A 1 105 ? -18.315 -0.431 5.498 1.00 94.50 105 ARG A CA 1
ATOM 830 C C . ARG A 1 105 ? -17.012 -0.894 6.148 1.00 94.50 105 ARG A C 1
ATOM 832 O O . ARG A 1 105 ? -16.837 -0.686 7.339 1.00 94.50 105 ARG A O 1
ATOM 839 N N . LEU A 1 106 ? -16.073 -1.417 5.357 1.00 95.94 106 LEU A N 1
ATOM 840 C CA . LEU A 1 106 ? -14.775 -1.885 5.859 1.00 95.94 106 LEU A CA 1
ATOM 841 C C . LEU A 1 106 ? -13.988 -0.774 6.560 1.00 95.94 106 LEU A C 1
ATOM 843 O O . LEU A 1 106 ? -13.267 -1.035 7.516 1.00 95.94 106 LEU A O 1
ATOM 847 N N . PHE A 1 107 ? -14.123 0.471 6.096 1.00 95.31 107 PHE A N 1
ATOM 848 C CA . PHE A 1 107 ? -13.486 1.604 6.753 1.00 95.31 107 PHE A CA 1
ATOM 849 C C . PHE A 1 107 ? -14.011 1.803 8.179 1.00 95.31 107 PHE A C 1
ATOM 851 O O . PHE A 1 107 ? -13.210 2.009 9.092 1.00 95.31 107 PHE A O 1
ATOM 858 N N . LEU A 1 108 ? -15.333 1.728 8.363 1.00 93.25 108 LEU A N 1
ATOM 859 C CA . LEU A 1 108 ? -15.981 1.859 9.669 1.00 93.25 108 LEU A CA 1
ATOM 860 C C . LEU A 1 108 ? -15.665 0.672 10.586 1.00 93.25 108 LEU A C 1
ATOM 862 O O . LEU A 1 108 ? -15.404 0.880 11.769 1.00 93.25 108 LEU A O 1
ATOM 866 N N . ASP A 1 109 ? -15.604 -0.538 10.031 1.00 94.00 109 ASP A N 1
ATOM 867 C CA . ASP A 1 109 ? -15.309 -1.763 10.784 1.00 94.00 109 ASP A CA 1
ATOM 868 C C . ASP A 1 109 ? -13.916 -1.740 11.438 1.00 94.00 109 ASP A C 1
ATOM 870 O O . ASP A 1 109 ? -13.697 -2.416 12.440 1.00 94.00 109 ASP A O 1
ATOM 874 N N . GLY A 1 110 ? -12.976 -0.950 10.908 1.00 92.44 110 GLY A N 1
ATOM 875 C CA . GLY A 1 110 ? -11.630 -0.825 11.477 1.00 92.44 110 GLY A CA 1
ATOM 876 C C . GLY A 1 110 ? -11.518 0.157 12.640 1.00 92.44 110 GLY A C 1
ATOM 877 O O . GLY A 1 110 ? -10.451 0.248 13.246 1.00 92.44 110 GLY A O 1
ATOM 878 N N . PHE A 1 111 ? -12.576 0.902 12.974 1.00 91.00 111 PHE A N 1
ATOM 879 C CA . PHE A 1 111 ? -12.579 1.699 14.200 1.00 91.00 111 PHE A CA 1
ATOM 880 C C . PHE A 1 111 ? -12.786 0.798 15.422 1.00 91.00 111 PHE A C 1
ATOM 882 O O . PHE A 1 111 ? -13.591 -0.129 15.356 1.00 91.00 111 PHE A O 1
ATOM 889 N N . PRO A 1 112 ? -12.131 1.084 16.556 1.00 85.94 112 PRO A N 1
ATOM 890 C CA . PRO A 1 112 ? -12.417 0.414 17.819 1.00 85.94 112 PRO A CA 1
ATOM 8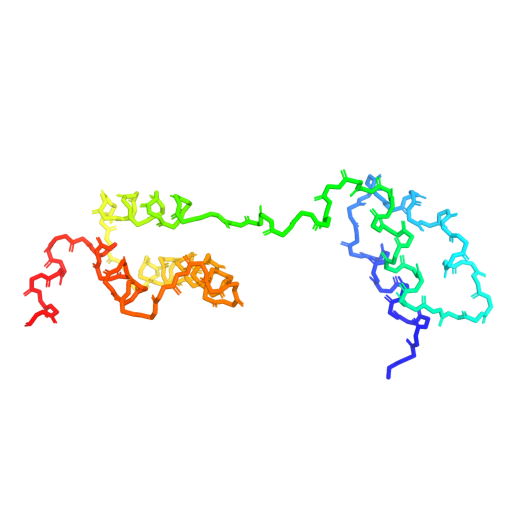91 C C . PRO A 1 112 ? -13.896 0.540 18.224 1.00 85.94 112 PRO A C 1
ATOM 893 O O . PRO A 1 112 ? -14.535 1.564 17.965 1.00 85.94 112 PRO A O 1
ATOM 896 N N . THR A 1 113 ? -14.452 -0.488 18.871 1.00 81.19 113 THR A N 1
ATOM 897 C CA . THR A 1 113 ? -15.884 -0.568 19.232 1.00 81.19 113 THR A CA 1
ATOM 898 C C . THR A 1 113 ? -16.364 0.618 20.074 1.00 81.19 113 THR A C 1
ATOM 900 O O . THR A 1 113 ? -17.497 1.075 19.927 1.00 81.19 113 THR A O 1
ATOM 903 N N . ASP A 1 114 ? -15.506 1.141 20.946 1.00 78.31 114 ASP A N 1
ATOM 904 C CA . ASP A 1 114 ? -15.753 2.346 21.739 1.00 78.31 114 ASP A CA 1
ATOM 905 C C . ASP A 1 114 ? -15.990 3.576 20.855 1.00 78.31 114 ASP A C 1
ATOM 907 O O . ASP A 1 114 ? -16.889 4.361 21.143 1.00 78.31 114 ASP A O 1
ATOM 911 N N . MET A 1 115 ? -15.273 3.706 19.737 1.00 78.31 115 MET A N 1
ATOM 912 C CA . MET A 1 115 ? -15.461 4.798 18.779 1.00 78.31 115 MET A CA 1
ATOM 913 C C . MET A 1 115 ? -16.634 4.567 17.824 1.00 78.31 115 MET A C 1
ATOM 915 O O . MET A 1 115 ? -17.321 5.526 17.473 1.00 78.31 115 MET A O 1
ATOM 919 N N . GLN A 1 116 ? -16.905 3.321 17.422 1.00 74.81 116 GLN A N 1
ATOM 920 C CA . GLN A 1 116 ? -18.012 3.003 16.507 1.00 74.81 116 GLN A CA 1
ATOM 921 C C . GLN A 1 116 ? -19.370 3.468 17.056 1.00 74.81 116 GLN A C 1
ATOM 923 O O . GLN A 1 116 ? -20.171 4.039 16.315 1.00 74.81 116 GLN A O 1
ATOM 928 N N . ASN A 1 117 ? -19.597 3.313 18.364 1.00 71.25 117 ASN A N 1
ATOM 929 C CA . ASN A 1 117 ? -20.837 3.731 19.030 1.00 71.25 117 ASN A CA 1
ATOM 930 C C . ASN A 1 117 ? -21.070 5.252 19.015 1.00 71.25 117 ASN A C 1
ATOM 932 O O . ASN A 1 117 ? -22.191 5.700 19.235 1.00 71.25 117 ASN A O 1
ATOM 936 N N . HIS A 1 118 ? -20.025 6.050 18.776 1.00 67.69 118 HIS A N 1
ATOM 937 C CA . HIS A 1 118 ? -20.109 7.510 18.713 1.00 67.69 118 HIS A CA 1
ATOM 938 C C . HIS A 1 118 ? -20.284 8.055 17.289 1.00 67.69 118 HIS A C 1
ATOM 940 O O . HIS A 1 118 ? -20.504 9.255 17.126 1.00 67.69 118 HIS A O 1
ATOM 946 N N . ILE A 1 119 ? -20.159 7.203 16.268 1.00 65.94 119 ILE A N 1
ATOM 947 C CA . ILE A 1 119 ? -20.203 7.589 14.848 1.00 65.94 119 ILE A CA 1
ATOM 948 C C . ILE A 1 119 ? -21.575 7.262 14.212 1.00 65.94 119 ILE A C 1
ATOM 950 O O . ILE A 1 119 ? -21.851 7.730 13.106 1.00 65.94 119 ILE A O 1
ATOM 954 N N . GLN A 1 120 ? -22.438 6.499 14.900 1.00 54.91 120 GLN A N 1
ATOM 955 C CA . GLN A 1 120 ? -23.793 6.138 14.447 1.00 54.91 120 GLN A CA 1
ATOM 956 C C . GLN A 1 120 ? -24.855 7.205 14.729 1.00 54.91 120 GLN A C 1
ATOM 958 O O . GLN A 1 120 ? -24.817 7.827 15.813 1.00 54.91 120 GLN A O 1
#

Secondary structure (DSSP, 8-state):
--HHHHHHHHHHHS-HHHHHHHHTSHHHH-SS--HHHHHHHHHHHSTTTT-S-S--HHHHHHHHHHHHTS---SHHHHHHHHHHHHHHHHHHHHTTSS-HHHHHHHHHHTS-HHHHTTT-

Sequence (120 aa):
MNKQLRIKATLCYVHCDDTETWEMLEEVASATPDSSKFIAAVKTLYPGCETDKRYMRADLESLVAEQASTPMQSQDDVGKYLHGFRKVSTYLLSKKHLAKTEHDRLFLDGFPTDMQNHIQ

Organism: NCBI:txid1314800